Protein AF-A0A2X3LYV7-F1 (afdb_monomer)

InterPro domains:
  IPR001932 PPM-type phosphatase-like domain [PF13672] (5-72)

Organism: Escherichia coli (NCBI:txid562)

Nearest PDB structures (foldseek):
  5gwo-assembly2_B  TM=4.252E-01  e=9.866E+00  Oryza sativa Japonica Group

Structure (mmCIF, N/CA/C/O backbone):
data_AF-A0A2X3LYV7-F1
#
_entry.id   AF-A0A2X3LYV7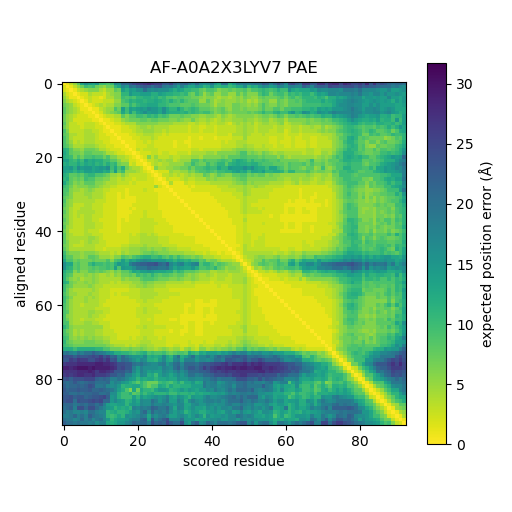-F1
#
loop_
_atom_site.group_PDB
_atom_site.id
_atom_site.type_symbol
_atom_site.label_atom_id
_atom_site.label_alt_id
_atom_site.label_comp_id
_atom_site.label_asym_id
_atom_site.label_entity_id
_atom_site.label_seq_id
_atom_site.pdbx_PDB_ins_code
_atom_site.Cartn_x
_atom_site.Cartn_y
_atom_site.Cartn_z
_atom_site.occupancy
_atom_site.B_iso_or_equiv
_atom_site.auth_seq_id
_atom_site.auth_comp_id
_atom_site.auth_asym_id
_atom_site.auth_atom_id
_atom_site.pdbx_PDB_model_num
ATOM 1 N N . MET A 1 1 ? -9.191 -15.952 4.261 1.00 48.97 1 MET A N 1
ATOM 2 C CA . MET A 1 1 ? -9.471 -14.505 4.169 1.00 48.97 1 MET A CA 1
ATOM 3 C C . MET A 1 1 ? -9.883 -14.046 5.557 1.00 48.97 1 MET A C 1
ATOM 5 O O . MET A 1 1 ? -10.921 -14.489 6.028 1.00 48.97 1 MET A O 1
ATOM 9 N N . GLN A 1 2 ? -9.018 -13.314 6.259 1.00 59.91 2 GLN A N 1
ATOM 10 C CA . GLN A 1 2 ? -9.277 -12.840 7.622 1.00 59.91 2 GLN A CA 1
ATOM 11 C C . GLN A 1 2 ? -9.773 -11.397 7.523 1.00 59.91 2 GLN A C 1
ATOM 13 O O . GLN A 1 2 ? -9.110 -10.575 6.897 1.00 59.91 2 GLN A O 1
ATOM 18 N N . VAL A 1 3 ? -10.961 -11.117 8.059 1.00 69.44 3 VAL A N 1
ATOM 19 C CA . VAL A 1 3 ? -11.533 -9.764 8.068 1.00 69.44 3 VAL A CA 1
ATOM 20 C C . VAL A 1 3 ? -10.902 -8.993 9.222 1.00 69.44 3 VAL A C 1
ATOM 22 O O . VAL A 1 3 ? -10.940 -9.455 10.364 1.00 69.44 3 VAL A O 1
ATOM 25 N N . ALA A 1 4 ? -10.294 -7.852 8.905 1.00 76.06 4 ALA A N 1
ATOM 26 C CA . ALA A 1 4 ? -9.826 -6.885 9.886 1.00 76.06 4 ALA A CA 1
ATOM 27 C C . ALA A 1 4 ? -11.012 -6.046 10.374 1.00 76.06 4 ALA A C 1
ATOM 29 O O . ALA A 1 4 ? -11.844 -5.630 9.570 1.00 76.06 4 ALA A O 1
ATOM 30 N N . TRP A 1 5 ? -11.077 -5.797 11.678 1.00 79.12 5 TRP A N 1
ATOM 31 C CA . TRP A 1 5 ? -12.151 -5.028 12.302 1.00 79.12 5 TRP A CA 1
ATOM 32 C C . TRP A 1 5 ? -11.575 -3.774 12.948 1.00 79.12 5 TRP A C 1
ATOM 34 O O . TRP A 1 5 ? -10.514 -3.830 13.571 1.00 79.12 5 TRP A O 1
ATOM 44 N N . LEU A 1 6 ? -12.278 -2.657 12.792 1.00 76.25 6 LEU A N 1
ATOM 45 C CA . LEU A 1 6 ? -12.023 -1.429 13.531 1.00 76.25 6 LEU A CA 1
ATOM 46 C C . LEU A 1 6 ? -12.525 -1.554 14.978 1.00 76.25 6 LEU A C 1
ATOM 48 O O . LEU A 1 6 ? -13.288 -2.460 15.325 1.00 76.25 6 LEU A O 1
ATOM 52 N N . ASN A 1 7 ? -12.104 -0.618 15.831 1.00 76.31 7 ASN A N 1
ATOM 53 C CA 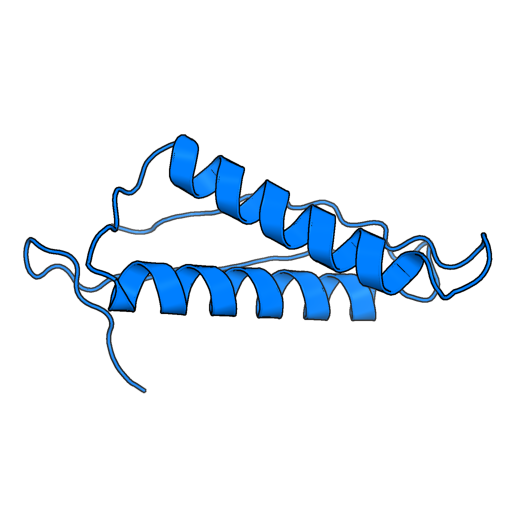. ASN A 1 7 ? -12.448 -0.607 17.258 1.00 76.31 7 ASN A CA 1
ATOM 54 C C . ASN A 1 7 ? -13.959 -0.478 17.522 1.00 76.31 7 ASN A C 1
ATOM 56 O O . ASN A 1 7 ? -14.442 -0.898 18.570 1.00 76.31 7 ASN A O 1
ATOM 60 N N . ASP A 1 8 ? -14.709 0.071 16.572 1.00 79.81 8 ASP A N 1
ATOM 61 C CA . ASP A 1 8 ? -16.167 0.199 16.591 1.00 79.81 8 ASP A CA 1
ATOM 62 C C . ASP A 1 8 ? -16.892 -0.989 15.928 1.00 79.81 8 ASP A C 1
ATOM 64 O O . ASP A 1 8 ? -18.087 -0.914 15.652 1.00 79.81 8 ASP A O 1
ATOM 68 N N . GLN A 1 9 ? -16.183 -2.102 15.705 1.00 79.31 9 GLN A N 1
ATOM 69 C CA . GLN A 1 9 ? -16.688 -3.329 15.079 1.00 79.31 9 GLN A CA 1
ATOM 70 C C . GLN A 1 9 ? -17.126 -3.162 13.619 1.00 79.31 9 GLN A C 1
ATOM 72 O O . GLN A 1 9 ? -17.842 -4.016 13.091 1.00 79.31 9 GLN A O 1
ATOM 77 N N . GLN A 1 10 ? -16.671 -2.111 12.937 1.00 80.81 10 GLN A N 1
ATOM 78 C CA . GLN A 1 10 ? -16.855 -1.993 11.496 1.00 80.81 10 GLN A CA 1
ATOM 79 C C . GLN A 1 10 ? -15.785 -2.801 10.746 1.00 80.81 10 GLN A C 1
ATOM 81 O O . GLN A 1 10 ? -14.619 -2.822 11.160 1.00 80.81 10 GLN A O 1
ATOM 86 N N . PRO A 1 11 ? -16.150 -3.513 9.665 1.00 83.69 11 PRO A N 1
ATOM 87 C CA . PRO A 1 11 ? -15.177 -4.222 8.851 1.00 83.69 11 PRO A CA 1
ATOM 88 C C . PRO A 1 11 ? -14.304 -3.210 8.107 1.00 83.69 11 PRO A C 1
ATOM 90 O O . PRO A 1 11 ? -14.808 -2.308 7.448 1.00 83.69 11 PRO A O 1
ATOM 93 N N . LEU A 1 12 ? -12.988 -3.379 8.180 1.00 83.31 12 LEU A N 1
ATOM 94 C CA . LEU A 1 12 ? -12.053 -2.524 7.464 1.00 83.31 12 LEU A CA 1
ATOM 95 C C . LEU A 1 12 ? -11.842 -3.044 6.039 1.00 83.31 12 LEU A C 1
ATOM 97 O O . LEU A 1 12 ? -11.352 -4.161 5.846 1.00 83.31 12 LEU A O 1
ATOM 101 N N . LEU A 1 13 ? -12.127 -2.199 5.048 1.00 84.88 13 LEU A N 1
ATOM 102 C CA . LEU A 1 13 ? -11.708 -2.398 3.665 1.00 84.88 13 LEU A CA 1
ATOM 103 C C . LEU A 1 13 ? -10.592 -1.410 3.316 1.00 84.88 13 LEU A C 1
ATOM 105 O O . LEU A 1 13 ? -10.761 -0.198 3.422 1.00 84.88 13 LEU A O 1
ATOM 109 N N . VAL A 1 14 ? -9.458 -1.940 2.862 1.00 82.44 14 VAL A N 1
ATOM 110 C CA . VAL A 1 14 ? -8.342 -1.139 2.347 1.00 82.44 14 VAL A CA 1
ATOM 111 C C . VAL A 1 14 ? -8.046 -1.579 0.925 1.00 82.44 14 VAL A C 1
ATOM 113 O O . VAL A 1 14 ? -7.898 -2.775 0.664 1.00 82.44 14 VAL A O 1
ATOM 116 N N . MET A 1 15 ? -7.947 -0.613 0.015 1.00 85.19 15 MET A N 1
ATOM 117 C CA . MET A 1 15 ? -7.555 -0.842 -1.368 1.00 85.19 15 MET A CA 1
ATOM 118 C C . MET A 1 15 ? -6.288 -0.051 -1.673 1.00 85.19 15 MET A C 1
ATOM 120 O O . MET A 1 15 ? -6.216 1.146 -1.412 1.00 85.19 15 MET A O 1
ATOM 124 N N . PHE A 1 16 ? -5.296 -0.725 -2.251 1.00 86.81 16 PHE A N 1
ATOM 125 C CA . PHE A 1 16 ? -4.087 -0.084 -2.752 1.00 86.81 16 PHE A CA 1
ATOM 126 C C . PHE A 1 16 ? -4.016 -0.227 -4.263 1.00 86.81 16 PHE A C 1
ATOM 128 O O . PHE A 1 16 ? -4.101 -1.336 -4.794 1.00 86.81 16 PHE A O 1
ATOM 135 N N . LEU A 1 17 ? -3.823 0.902 -4.937 1.00 87.94 17 LEU A N 1
ATOM 136 C CA . LEU A 1 17 ? -3.574 0.975 -6.366 1.00 87.94 17 LEU A CA 1
ATOM 137 C C . LEU A 1 17 ? -2.223 1.654 -6.588 1.00 87.94 17 LEU A C 1
ATOM 139 O O . LEU A 1 17 ? -1.942 2.708 -6.023 1.00 87.94 17 LEU A O 1
ATOM 143 N N . ALA A 1 18 ? -1.386 1.045 -7.419 1.00 87.31 18 ALA A N 1
ATOM 144 C CA . ALA A 1 18 ? -0.104 1.611 -7.805 1.00 87.31 18 ALA A CA 1
ATOM 145 C C . ALA A 1 18 ? 0.030 1.588 -9.327 1.00 87.31 18 ALA A C 1
ATOM 147 O O . ALA A 1 18 ? -0.207 0.553 -9.951 1.00 87.31 18 ALA A O 1
ATOM 148 N N . ASP A 1 19 ? 0.438 2.721 -9.901 1.00 85.31 19 ASP A N 1
ATOM 149 C CA . ASP A 1 19 ? 0.753 2.845 -11.321 1.00 85.31 19 ASP A CA 1
ATOM 150 C C . ASP A 1 19 ? 2.263 3.008 -11.516 1.00 85.31 19 ASP A C 1
ATOM 152 O O . ASP A 1 19 ? 2.876 4.009 -11.122 1.00 85.31 19 ASP A O 1
ATOM 156 N N . GLY A 1 20 ? 2.866 1.975 -12.094 1.00 83.06 20 GLY A N 1
ATOM 157 C CA . GLY A 1 20 ? 4.280 1.948 -12.424 1.00 83.06 20 GLY A CA 1
ATOM 158 C C . GLY A 1 20 ? 4.529 2.645 -13.751 1.00 83.06 20 GLY A C 1
ATOM 159 O O . GLY A 1 20 ? 3.966 2.258 -14.771 1.00 83.06 20 GLY A O 1
ATOM 160 N N . ALA A 1 21 ? 5.431 3.624 -13.780 1.00 80.25 21 ALA A N 1
ATOM 161 C CA . ALA A 1 21 ? 5.712 4.349 -15.010 1.00 80.25 21 ALA A CA 1
ATOM 162 C C . ALA A 1 21 ? 6.261 3.407 -16.100 1.00 80.25 21 ALA A C 1
ATOM 164 O O . ALA A 1 21 ? 7.329 2.814 -15.957 1.00 80.25 21 ALA A O 1
ATOM 165 N N . GLY A 1 22 ? 5.564 3.320 -17.235 1.00 75.56 22 GLY A N 1
ATOM 166 C CA . GLY A 1 22 ? 5.985 2.491 -18.375 1.00 75.56 22 GLY A CA 1
ATOM 167 C C . GLY A 1 22 ? 7.272 2.962 -19.069 1.00 75.56 22 GLY A C 1
ATOM 168 O O . GLY A 1 22 ? 7.807 2.263 -19.923 1.00 75.56 22 GLY A O 1
ATOM 169 N N . SER A 1 23 ? 7.783 4.143 -18.710 1.00 74.69 23 SER A N 1
ATOM 170 C CA . SER A 1 23 ? 9.036 4.710 -19.222 1.00 74.69 23 SER A CA 1
ATOM 171 C C . SER A 1 23 ? 10.291 4.154 -18.541 1.00 74.69 23 SER A C 1
ATOM 173 O O . SER A 1 23 ? 11.404 4.449 -18.980 1.00 74.69 23 SER A O 1
ATOM 175 N N . VAL A 1 24 ? 10.135 3.363 -17.476 1.00 72.38 24 VAL A N 1
ATOM 176 C CA . VAL A 1 24 ? 11.238 2.752 -16.729 1.00 72.38 24 VAL A CA 1
ATOM 177 C C . VAL A 1 24 ? 11.112 1.233 -16.756 1.00 72.38 24 VAL A C 1
ATOM 179 O O . VAL A 1 24 ? 10.027 0.678 -16.594 1.00 72.38 24 VAL A O 1
ATOM 182 N N . SER A 1 25 ? 12.240 0.544 -16.936 1.00 75.12 25 SER A N 1
ATOM 183 C CA . SER A 1 25 ? 12.288 -0.920 -17.083 1.00 75.12 25 SER A CA 1
ATOM 184 C C . SER A 1 25 ? 11.716 -1.679 -15.885 1.00 75.12 25 SER A C 1
ATOM 186 O O . SER A 1 25 ? 11.312 -2.827 -16.029 1.00 75.12 25 SER A O 1
ATOM 188 N N . GLN A 1 26 ? 11.672 -1.038 -14.715 1.00 79.69 26 GLN A N 1
ATOM 189 C CA . GLN A 1 26 ? 11.216 -1.631 -13.461 1.00 79.69 26 GLN A CA 1
ATOM 190 C C . GLN A 1 26 ? 9.898 -1.022 -12.947 1.00 79.69 26 GLN A C 1
ATOM 192 O O . GLN A 1 26 ? 9.554 -1.210 -11.785 1.00 79.69 26 GLN A O 1
ATOM 197 N N . GLY A 1 27 ? 9.133 -0.301 -13.778 1.00 78.25 27 GLY A N 1
ATOM 198 C 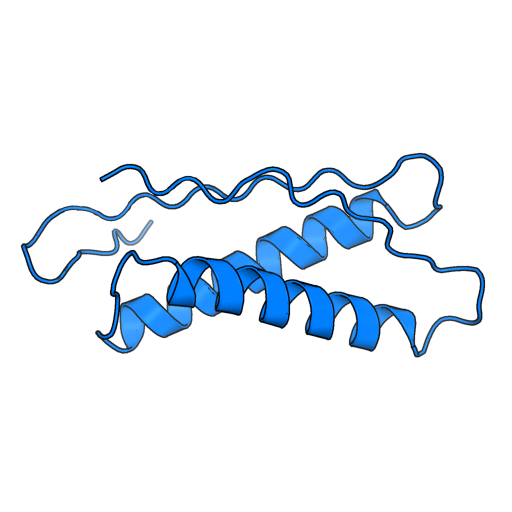CA . GLY A 1 27 ? 7.879 0.342 -13.351 1.00 78.25 27 GLY A CA 1
ATOM 199 C C . GLY A 1 27 ? 6.883 -0.640 -12.720 1.00 78.25 27 GLY A C 1
ATOM 200 O O . GLY A 1 27 ? 6.394 -0.400 -11.617 1.00 78.25 27 GLY A O 1
ATOM 201 N N . GLY A 1 28 ? 6.651 -1.787 -13.368 1.00 85.00 28 GLY A N 1
ATOM 202 C CA . GLY A 1 28 ? 5.746 -2.828 -12.859 1.00 85.00 28 GLY A CA 1
ATOM 203 C C . GLY A 1 28 ? 6.244 -3.527 -11.586 1.00 85.00 28 GLY A C 1
ATOM 204 O O . GLY A 1 28 ? 5.456 -3.793 -10.676 1.00 85.00 28 GLY A O 1
ATOM 205 N N . GLU A 1 29 ? 7.555 -3.775 -11.481 1.00 88.06 29 GLU A N 1
ATOM 206 C CA . GLU A 1 29 ? 8.173 -4.297 -10.251 1.00 88.06 29 GLU A CA 1
ATOM 207 C C . GLU A 1 29 ? 7.994 -3.306 -9.092 1.00 88.06 29 GLU A C 1
ATOM 209 O O . GLU A 1 29 ? 7.634 -3.704 -7.986 1.00 88.06 29 GLU A O 1
ATOM 214 N N . GLY A 1 30 ? 8.146 -2.007 -9.367 1.00 87.12 30 GLY A N 1
ATOM 215 C CA . GLY A 1 30 ? 7.914 -0.949 -8.392 1.00 87.12 30 GLY A CA 1
ATOM 216 C C . GLY A 1 30 ? 6.473 -0.927 -7.909 1.00 87.12 30 GLY A C 1
ATOM 217 O O . GLY A 1 30 ? 6.238 -0.879 -6.706 1.00 87.12 30 GLY A O 1
ATOM 218 N N . ALA A 1 31 ? 5.507 -0.993 -8.827 1.00 88.12 31 ALA A N 1
ATOM 219 C CA . ALA A 1 31 ? 4.086 -0.987 -8.476 1.00 88.12 31 ALA A CA 1
ATOM 220 C C . ALA A 1 31 ? 3.724 -2.168 -7.572 1.00 88.12 31 ALA A 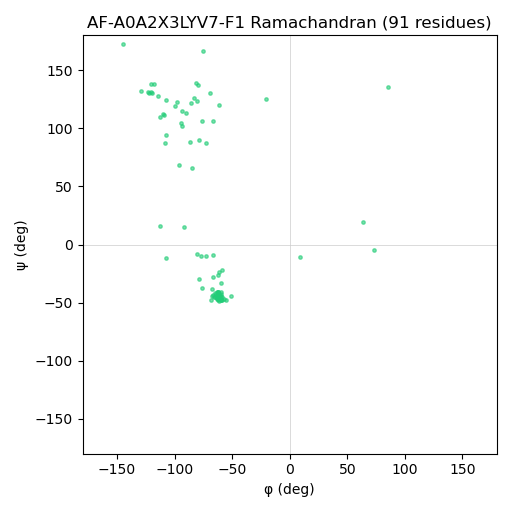C 1
ATOM 222 O O . ALA A 1 31 ? 3.049 -1.999 -6.557 1.00 88.12 31 ALA A O 1
ATOM 223 N N . THR A 1 32 ? 4.253 -3.348 -7.894 1.00 91.12 32 THR A N 1
ATOM 224 C CA . THR A 1 32 ? 4.073 -4.553 -7.078 1.00 91.12 32 THR A CA 1
ATOM 225 C C . THR A 1 32 ? 4.690 -4.385 -5.688 1.00 91.12 32 THR A C 1
ATOM 227 O O . THR A 1 32 ? 4.047 -4.693 -4.685 1.00 91.12 32 THR A O 1
ATOM 230 N N . LEU A 1 33 ? 5.918 -3.859 -5.607 1.00 90.81 33 LEU A N 1
ATOM 231 C CA . LEU A 1 33 ? 6.599 -3.611 -4.336 1.00 90.81 33 LEU A CA 1
ATOM 232 C C . LEU A 1 33 ? 5.846 -2.587 -3.476 1.00 90.81 33 LEU A C 1
ATOM 234 O O . LEU A 1 33 ? 5.697 -2.796 -2.276 1.00 90.81 33 LEU A O 1
ATOM 238 N N . ALA A 1 34 ? 5.318 -1.525 -4.087 1.00 90.62 34 ALA A N 1
ATOM 239 C CA . ALA A 1 34 ? 4.547 -0.498 -3.399 1.00 90.62 34 ALA A CA 1
ATOM 240 C C . ALA A 1 34 ? 3.264 -1.050 -2.764 1.00 90.62 34 ALA A C 1
ATOM 242 O O . ALA A 1 34 ? 3.007 -0.793 -1.589 1.00 90.62 34 ALA A O 1
ATOM 243 N N . VAL A 1 35 ? 2.487 -1.845 -3.508 1.00 91.94 35 VAL A N 1
ATOM 244 C CA . VAL A 1 35 ? 1.263 -2.474 -2.982 1.00 91.94 35 VAL A CA 1
ATOM 245 C C . VAL A 1 35 ? 1.590 -3.438 -1.844 1.00 91.94 35 VAL A C 1
ATOM 247 O O . VAL A 1 35 ? 0.936 -3.402 -0.802 1.00 91.94 35 VAL A O 1
ATOM 250 N N . ASN A 1 36 ? 2.615 -4.276 -2.012 1.00 93.19 36 ASN A N 1
ATOM 251 C CA . ASN A 1 36 ? 3.006 -5.246 -0.990 1.00 93.19 36 ASN A CA 1
ATOM 252 C C . ASN A 1 36 ? 3.458 -4.564 0.307 1.00 93.19 36 ASN A C 1
ATOM 254 O O . ASN A 1 36 ? 3.063 -4.993 1.390 1.00 93.19 36 ASN A O 1
ATOM 258 N N . GLU A 1 37 ? 4.245 -3.493 0.200 1.00 94.25 37 GLU A N 1
ATOM 259 C CA . GLU A 1 37 ? 4.724 -2.746 1.361 1.00 94.25 37 GLU A CA 1
ATOM 260 C C . GLU A 1 37 ? 3.571 -2.035 2.087 1.00 94.25 37 GLU A C 1
ATOM 262 O O . GLU A 1 37 ? 3.456 -2.127 3.309 1.00 94.25 37 GLU A O 1
ATOM 267 N N . ALA A 1 38 ? 2.658 -1.400 1.344 1.00 92.12 38 ALA A N 1
ATOM 268 C CA . ALA A 1 38 ? 1.479 -0.755 1.919 1.00 92.12 38 ALA A CA 1
ATOM 269 C C . ALA A 1 38 ? 0.558 -1.761 2.636 1.00 92.12 38 ALA A C 1
ATOM 271 O O . ALA A 1 38 ? 0.088 -1.507 3.749 1.00 92.12 38 ALA A O 1
ATOM 272 N N . MET A 1 39 ? 0.352 -2.941 2.041 1.00 90.69 39 MET A N 1
ATOM 273 C CA . MET A 1 39 ? -0.406 -4.039 2.649 1.00 90.69 39 MET A CA 1
ATOM 274 C C . MET A 1 39 ? 0.255 -4.575 3.921 1.00 90.69 39 MET A C 1
ATOM 276 O O . MET A 1 39 ? -0.439 -4.837 4.909 1.00 90.69 39 MET A O 1
ATOM 280 N N . ALA A 1 40 ? 1.579 -4.741 3.916 1.00 92.75 40 ALA A N 1
ATOM 281 C CA . ALA A 1 40 ? 2.330 -5.198 5.081 1.00 92.75 40 ALA A CA 1
ATOM 282 C C . ALA A 1 40 ? 2.226 -4.188 6.232 1.00 92.75 40 ALA A C 1
ATOM 284 O O . ALA A 1 40 ? 1.887 -4.567 7.356 1.00 92.75 40 ALA A O 1
ATOM 285 N N . TYR A 1 41 ? 2.415 -2.900 5.931 1.00 91.62 41 TYR A N 1
ATOM 286 C CA . TYR A 1 41 ? 2.279 -1.816 6.900 1.00 91.62 41 TYR A CA 1
ATOM 287 C C . TYR A 1 41 ? 0.868 -1.760 7.507 1.00 91.62 41 TYR A C 1
ATOM 289 O O . TYR A 1 41 ? 0.718 -1.732 8.730 1.00 91.62 41 TYR A O 1
ATOM 297 N N . MET A 1 42 ? -0.183 -1.824 6.680 1.00 88.56 42 MET A N 1
ATOM 298 C CA . MET A 1 42 ? -1.561 -1.835 7.186 1.00 88.56 42 MET A CA 1
ATOM 299 C C . MET A 1 42 ? -1.868 -3.058 8.034 1.00 88.56 42 MET A C 1
ATOM 301 O O . MET A 1 42 ? -2.504 -2.932 9.078 1.00 88.56 42 MET A O 1
ATOM 305 N N . SER A 1 43 ? -1.386 -4.233 7.632 1.00 87.25 43 SER A N 1
ATOM 306 C CA . SER A 1 43 ? -1.565 -5.458 8.415 1.00 87.25 43 SER A CA 1
ATOM 307 C C . SER A 1 43 ? -0.938 -5.322 9.804 1.00 87.25 43 SER A C 1
ATOM 309 O O . SER A 1 43 ? -1.551 -5.719 10.794 1.00 87.25 43 SER A O 1
ATOM 311 N N . GLN A 1 44 ? 0.245 -4.705 9.893 1.00 88.81 44 GLN A N 1
ATOM 312 C CA . GLN A 1 44 ? 0.910 -4.431 11.165 1.00 88.81 44 GLN A CA 1
ATOM 313 C C . GLN A 1 44 ? 0.113 -3.443 12.029 1.00 88.81 44 GLN A C 1
ATOM 315 O O . GLN A 1 44 ? -0.073 -3.687 13.222 1.00 88.81 44 GLN A O 1
ATOM 320 N N . LYS A 1 45 ? -0.389 -2.348 11.446 1.00 87.50 45 LYS A N 1
ATOM 321 C CA . LYS A 1 45 ? -1.181 -1.344 12.175 1.00 87.50 45 LYS A CA 1
ATOM 322 C C . LYS A 1 45 ? -2.509 -1.901 12.687 1.00 87.50 45 LYS A C 1
ATOM 324 O O . LYS A 1 45 ? -2.857 -1.654 13.838 1.00 87.50 45 LYS A O 1
ATOM 329 N N . VAL A 1 46 ? -3.202 -2.706 11.878 1.00 84.50 46 VAL A N 1
ATOM 330 C CA . VAL A 1 46 ? -4.434 -3.406 12.283 1.00 84.50 46 VAL A CA 1
ATOM 331 C C . VAL A 1 46 ? -4.163 -4.328 13.466 1.00 84.50 46 VAL A C 1
ATOM 333 O O . VAL A 1 46 ? -4.896 -4.294 14.450 1.00 84.50 46 VAL A O 1
ATOM 336 N N . GLN A 1 47 ? -3.101 -5.134 13.402 1.00 81.69 47 GLN A N 1
ATOM 337 C CA . GLN A 1 47 ? -2.748 -6.054 14.488 1.00 81.69 47 GLN A CA 1
ATOM 338 C C . GLN A 1 47 ? -2.323 -5.324 15.770 1.00 81.69 47 GLN A C 1
ATOM 340 O O . GLN A 1 47 ? -2.511 -5.856 16.861 1.00 81.69 47 GLN A O 1
ATOM 345 N N . GLY A 1 48 ? -1.776 -4.112 15.648 1.00 79.88 48 GLY A N 1
ATOM 346 C CA . GLY A 1 48 ? -1.391 -3.268 16.778 1.00 79.88 48 GLY A CA 1
ATOM 347 C C . GLY A 1 48 ? -2.554 -2.559 17.485 1.00 79.88 48 GLY A C 1
ATOM 348 O O . GLY A 1 48 ? -2.330 -1.974 18.538 1.00 79.88 48 GLY A O 1
ATOM 349 N N . GLY A 1 4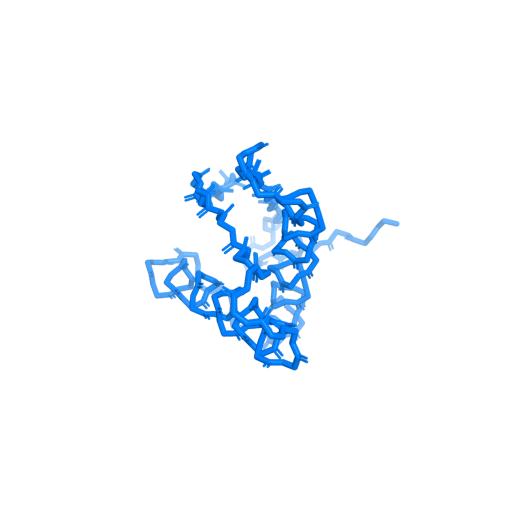9 ? -3.775 -2.581 16.934 1.00 73.12 49 GLY A N 1
ATOM 350 C CA . GLY A 1 49 ? -4.961 -1.936 17.526 1.00 73.12 49 GLY A CA 1
ATOM 351 C C . GLY A 1 49 ? -4.989 -0.399 17.445 1.00 73.12 49 GLY A C 1
ATOM 352 O O . GLY A 1 49 ? -5.993 0.224 17.791 1.00 73.12 49 GLY A O 1
ATOM 353 N N . GLU A 1 50 ? -3.921 0.225 16.946 1.00 65.81 50 GLU A N 1
ATOM 354 C CA . GLU A 1 50 ? -3.806 1.671 16.729 1.00 65.81 50 GLU A CA 1
ATOM 355 C C . GLU A 1 50 ? -4.137 2.029 15.277 1.00 65.81 50 GLU A C 1
ATOM 357 O O . GLU A 1 50 ? -3.267 2.425 14.496 1.00 65.81 50 GLU A O 1
ATOM 362 N N . LEU A 1 51 ? -5.408 1.876 14.895 1.00 74.75 51 LEU A N 1
ATOM 363 C CA . LEU A 1 51 ? -5.870 2.263 13.564 1.00 74.75 51 LEU A CA 1
ATOM 364 C C . LEU A 1 51 ? -6.747 3.515 13.615 1.00 74.75 51 LEU A C 1
ATOM 366 O O . LEU A 1 51 ? -7.970 3.447 13.714 1.00 74.75 51 LEU A O 1
ATOM 370 N N . GLY A 1 52 ? -6.101 4.677 13.549 1.00 79.00 52 GLY A N 1
ATOM 371 C CA . GLY A 1 52 ? -6.776 5.935 13.249 1.00 79.00 52 GLY A CA 1
ATOM 372 C C . GLY A 1 52 ? -6.774 6.174 11.743 1.00 79.00 52 GLY A C 1
ATOM 373 O O . GLY A 1 52 ? -5.709 6.402 11.176 1.00 79.00 52 GLY A O 1
ATOM 374 N N . LEU A 1 53 ? -7.943 6.143 11.098 1.00 82.44 53 LEU A N 1
ATOM 375 C CA . LEU A 1 53 ? -8.090 6.532 9.691 1.00 82.44 53 LEU A CA 1
ATOM 376 C C . LEU A 1 53 ? -7.962 8.055 9.578 1.00 82.44 53 LEU A C 1
ATOM 378 O O . LEU A 1 53 ? -8.939 8.788 9.714 1.00 82.44 53 LEU A O 1
ATOM 382 N N . ASN A 1 54 ? -6.732 8.537 9.431 1.00 84.69 54 ASN A N 1
ATOM 383 C CA . ASN A 1 54 ? -6.415 9.960 9.409 1.00 84.69 54 ASN A CA 1
ATOM 384 C C . ASN A 1 54 ? -5.264 10.271 8.440 1.00 84.69 54 ASN A C 1
ATOM 386 O O . ASN A 1 54 ? -4.597 9.375 7.917 1.00 84.69 54 ASN A O 1
ATOM 390 N N . ASP A 1 55 ? -5.010 11.562 8.238 1.00 85.75 55 ASP A N 1
ATOM 391 C CA . ASP A 1 55 ? -3.979 12.046 7.316 1.00 85.75 55 ASP A CA 1
ATOM 392 C C . ASP A 1 55 ? -2.561 11.597 7.709 1.00 85.75 55 ASP A C 1
ATOM 394 O O . ASP A 1 55 ? -1.694 11.454 6.844 1.00 85.75 55 ASP A O 1
ATOM 398 N N . ILE A 1 56 ? -2.317 11.337 9.000 1.00 89.25 56 ILE A N 1
ATOM 399 C CA . ILE A 1 56 ? -1.029 10.829 9.493 1.00 89.25 56 ILE A CA 1
ATOM 400 C C . ILE A 1 56 ? -0.824 9.399 8.992 1.00 89.25 56 ILE A C 1
ATOM 402 O O . ILE A 1 56 ? 0.218 9.109 8.416 1.00 89.25 56 ILE A O 1
ATOM 406 N N . LEU A 1 57 ? -1.836 8.534 9.121 1.00 87.94 57 LEU A N 1
ATOM 407 C CA . LEU A 1 57 ? -1.789 7.168 8.600 1.00 87.94 57 LEU A CA 1
ATOM 408 C C . LEU A 1 57 ? -1.556 7.156 7.083 1.00 87.94 57 LEU A C 1
ATOM 410 O O . LEU A 1 57 ? -0.709 6.409 6.597 1.00 87.94 57 LEU A O 1
ATOM 414 N N . ALA A 1 58 ? -2.275 8.000 6.337 1.00 86.00 58 ALA A N 1
ATOM 415 C CA . ALA A 1 58 ? -2.089 8.118 4.891 1.00 86.00 58 ALA A CA 1
ATOM 416 C C . ALA A 1 58 ? -0.655 8.553 4.537 1.00 86.00 58 ALA A C 1
ATOM 418 O O . ALA A 1 58 ? -0.023 7.972 3.653 1.00 86.00 58 ALA A O 1
ATOM 419 N N . THR A 1 59 ? -0.122 9.539 5.263 1.00 90.12 59 THR A N 1
ATOM 420 C CA . THR A 1 59 ? 1.250 10.029 5.081 1.00 90.12 59 THR A CA 1
ATOM 421 C C . THR A 1 59 ? 2.278 8.945 5.389 1.00 90.12 59 THR A C 1
ATOM 423 O O . THR A 1 59 ? 3.195 8.734 4.595 1.00 90.12 59 THR A O 1
ATOM 426 N N . ASP A 1 60 ? 2.115 8.229 6.499 1.00 91.69 60 ASP A N 1
ATOM 427 C CA . ASP A 1 60 ? 3.042 7.179 6.911 1.00 91.69 60 ASP A CA 1
ATOM 428 C C . ASP A 1 60 ? 3.098 6.044 5.886 1.00 91.69 60 ASP A C 1
ATOM 430 O O . ASP A 1 60 ? 4.191 5.610 5.532 1.00 91.69 60 ASP A O 1
ATOM 434 N N . ILE A 1 61 ? 1.955 5.622 5.329 1.00 91.19 61 ILE A N 1
ATOM 435 C CA . ILE A 1 61 ? 1.926 4.608 4.263 1.00 91.19 61 ILE A CA 1
ATOM 436 C C . ILE A 1 61 ? 2.749 5.077 3.057 1.00 91.19 61 ILE A C 1
ATOM 438 O O . ILE A 1 61 ? 3.590 4.330 2.553 1.00 91.19 61 ILE A O 1
ATOM 442 N N . VAL A 1 62 ? 2.553 6.322 2.605 1.00 89.88 62 VAL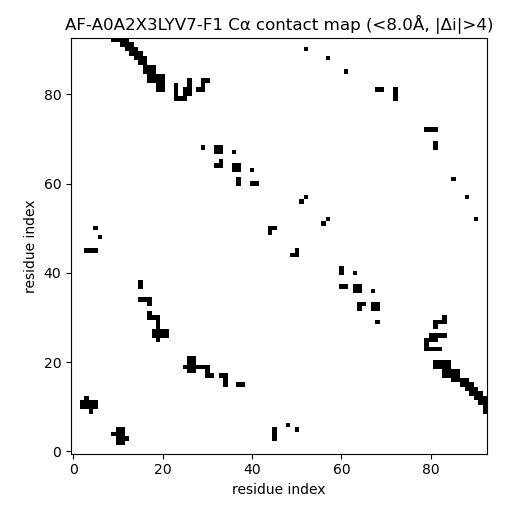 A N 1
ATOM 443 C CA . VAL A 1 62 ? 3.317 6.875 1.474 1.00 89.88 62 VAL A CA 1
ATOM 444 C C . VAL A 1 62 ? 4.812 6.929 1.794 1.00 89.88 62 VAL A C 1
ATOM 446 O O . VAL A 1 62 ? 5.634 6.580 0.944 1.00 89.88 62 VAL A O 1
ATOM 449 N N . LEU A 1 63 ? 5.186 7.345 3.006 1.00 91.62 63 LEU A N 1
ATOM 450 C CA . LEU A 1 63 ? 6.584 7.418 3.427 1.00 91.62 63 LEU A CA 1
ATOM 451 C C . LEU A 1 63 ? 7.236 6.035 3.506 1.00 91.62 63 LEU A C 1
ATOM 453 O O . LEU A 1 63 ? 8.337 5.870 2.978 1.00 91.62 63 LEU A O 1
ATOM 457 N N . THR A 1 64 ? 6.567 5.043 4.094 1.00 93.12 64 THR A N 1
ATOM 458 C CA . THR A 1 64 ? 7.062 3.663 4.185 1.00 93.12 64 THR A CA 1
ATOM 459 C C . THR A 1 64 ? 7.265 3.057 2.798 1.00 93.12 64 THR A C 1
ATOM 461 O O . THR A 1 64 ? 8.352 2.562 2.494 1.00 93.12 64 THR A O 1
ATOM 464 N N . VAL A 1 65 ? 6.274 3.181 1.909 1.00 91.56 65 VAL A N 1
ATOM 465 C CA . VAL A 1 65 ? 6.378 2.721 0.515 1.00 91.56 65 VAL A CA 1
ATOM 466 C C . VAL A 1 65 ? 7.559 3.388 -0.190 1.00 91.56 65 VAL A C 1
ATOM 468 O O . VAL A 1 65 ? 8.381 2.717 -0.817 1.00 91.56 65 VAL A O 1
ATOM 471 N N . ARG A 1 66 ? 7.691 4.712 -0.053 1.00 88.88 66 ARG A N 1
ATOM 472 C CA . ARG A 1 66 ? 8.782 5.479 -0.662 1.00 88.88 66 ARG A CA 1
ATOM 473 C C . ARG A 1 66 ? 10.153 5.020 -0.166 1.00 88.88 66 ARG A C 1
ATOM 475 O O . ARG A 1 66 ? 11.059 4.851 -0.979 1.00 88.88 66 ARG A O 1
ATOM 482 N N . GLN A 1 67 ? 10.311 4.817 1.140 1.00 89.56 67 GLN A N 1
ATOM 483 C CA . GLN A 1 67 ? 11.560 4.335 1.735 1.00 89.56 67 GLN A CA 1
ATOM 484 C C . GLN A 1 67 ? 11.930 2.947 1.207 1.00 89.56 67 GLN A C 1
ATOM 486 O O . GLN A 1 67 ? 13.075 2.738 0.809 1.00 89.56 67 GLN A O 1
ATOM 491 N N . ARG A 1 68 ? 10.963 2.024 1.126 1.00 90.00 68 ARG A N 1
ATOM 492 C CA . ARG A 1 68 ? 11.198 0.675 0.598 1.00 90.00 68 ARG A CA 1
ATOM 493 C C . ARG A 1 68 ? 11.643 0.694 -0.861 1.00 90.00 68 ARG A C 1
ATOM 495 O O . ARG A 1 68 ? 12.592 -0.004 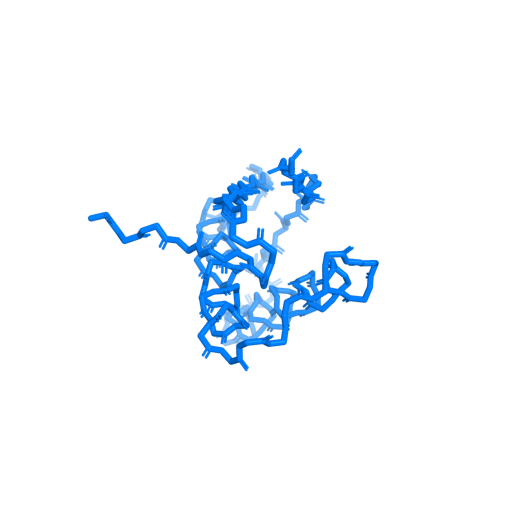-1.212 1.00 90.00 68 ARG A O 1
ATOM 502 N N . LEU A 1 69 ? 10.991 1.504 -1.695 1.00 86.19 69 LEU A N 1
ATOM 503 C CA . LEU A 1 69 ? 11.338 1.649 -3.111 1.00 86.19 69 LEU A CA 1
ATOM 504 C C . LEU A 1 69 ? 12.752 2.199 -3.303 1.00 86.19 69 LEU A C 1
ATOM 506 O O . LEU A 1 69 ? 13.478 1.714 -4.166 1.00 86.19 69 LEU A O 1
ATOM 510 N N . PHE A 1 70 ? 13.159 3.185 -2.498 1.00 84.44 70 PHE A N 1
ATOM 511 C CA . PHE A 1 70 ? 14.526 3.700 -2.555 1.00 84.44 70 PHE A CA 1
ATOM 512 C C . PHE A 1 70 ? 15.549 2.674 -2.081 1.00 84.44 70 PHE A C 1
ATOM 514 O O . PHE A 1 70 ? 16.543 2.476 -2.772 1.00 84.44 70 PHE A O 1
ATOM 521 N N . ALA A 1 71 ? 15.282 1.971 -0.980 1.00 86.44 71 ALA A N 1
ATOM 522 C CA . ALA A 1 71 ? 16.162 0.912 -0.493 1.00 86.44 71 ALA A CA 1
ATOM 523 C C . ALA A 1 71 ? 16.350 -0.217 -1.526 1.00 86.44 71 ALA A C 1
ATOM 525 O O . ALA A 1 71 ? 17.427 -0.798 -1.617 1.00 86.44 71 ALA A O 1
ATOM 526 N N . GLU A 1 72 ? 15.325 -0.518 -2.329 1.00 83.69 72 GLU A N 1
ATOM 527 C CA . GLU A 1 72 ? 15.413 -1.498 -3.421 1.00 83.69 72 GLU A CA 1
ATOM 528 C C . GLU A 1 72 ? 16.111 -0.936 -4.678 1.00 83.69 72 GLU A C 1
ATOM 530 O O . GLU A 1 72 ? 16.765 -1.676 -5.415 1.00 83.69 72 GLU A O 1
ATOM 535 N N . ALA A 1 73 ? 16.006 0.375 -4.925 1.00 74.38 73 ALA A N 1
ATOM 536 C CA . ALA A 1 73 ? 16.666 1.052 -6.043 1.00 74.38 73 ALA A CA 1
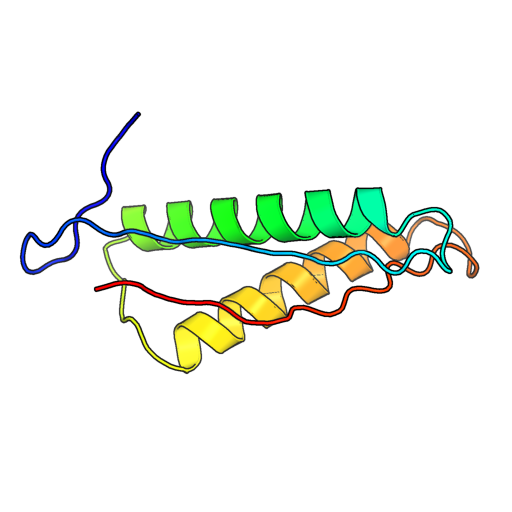ATOM 537 C C . ALA A 1 73 ? 18.172 1.266 -5.815 1.00 74.38 73 ALA A C 1
ATOM 539 O O . ALA A 1 73 ? 18.952 1.152 -6.757 1.00 74.38 73 ALA A O 1
ATOM 540 N N . GLU A 1 74 ? 18.590 1.580 -4.584 1.00 62.94 74 GLU A N 1
ATOM 541 C CA . GLU A 1 74 ? 19.981 1.887 -4.215 1.00 62.94 74 GLU A CA 1
ATOM 542 C C . GLU A 1 74 ? 21.026 0.846 -4.670 1.00 62.94 74 GLU A C 1
ATOM 544 O O . GLU A 1 74 ? 22.051 1.251 -5.226 1.00 62.94 74 GLU A O 1
ATOM 549 N N . PRO A 1 75 ? 20.813 -0.477 -4.521 1.00 60.50 75 PRO A N 1
ATOM 550 C CA . PRO A 1 75 ? 21.774 -1.474 -4.997 1.00 60.50 75 PRO A CA 1
ATOM 551 C C . PRO A 1 75 ? 21.812 -1.631 -6.530 1.00 60.50 75 PRO A C 1
ATOM 553 O O . PRO A 1 75 ? 22.713 -2.288 -7.054 1.00 60.50 75 PRO A O 1
ATOM 556 N N . ARG A 1 76 ? 20.871 -1.035 -7.279 1.00 55.38 76 ARG A N 1
ATOM 557 C CA . ARG A 1 76 ? 20.766 -1.145 -8.742 1.00 55.38 76 ARG A CA 1
ATOM 558 C C . ARG A 1 76 ? 21.190 0.176 -9.401 1.00 55.38 76 ARG A C 1
ATOM 560 O O . ARG A 1 76 ? 20.390 1.088 -9.558 1.00 55.38 76 ARG A O 1
ATOM 567 N N . ILE A 1 77 ? 22.468 0.261 -9.788 1.00 40.91 77 ILE A N 1
ATOM 568 C CA . ILE A 1 77 ? 23.144 1.352 -10.534 1.00 40.91 77 ILE A CA 1
ATOM 569 C C . ILE A 1 77 ? 22.170 2.265 -11.317 1.00 40.91 77 ILE A C 1
ATOM 571 O O . ILE A 1 77 ? 21.414 1.752 -12.133 1.00 40.91 77 ILE A O 1
ATOM 575 N N . SER A 1 78 ? 22.252 3.585 -11.059 1.00 42.62 78 SER A N 1
ATOM 576 C CA . SER A 1 78 ? 21.692 4.835 -11.663 1.00 42.62 78 SER A CA 1
ATOM 577 C C . SER A 1 78 ? 20.602 4.861 -12.766 1.00 42.62 78 SER A C 1
ATOM 579 O O . SER A 1 78 ? 20.052 5.931 -13.034 1.00 42.62 78 SER A O 1
ATOM 581 N N . SER A 1 79 ? 20.243 3.752 -13.403 1.00 41.25 79 SER A N 1
ATOM 582 C CA . SER A 1 79 ? 19.208 3.622 -14.433 1.00 41.25 79 SER A CA 1
ATOM 583 C C . SER A 1 79 ? 17.937 2.913 -13.946 1.00 41.25 79 SER A C 1
ATOM 585 O O . SER A 1 79 ? 16.906 3.003 -14.614 1.00 41.25 79 SER A O 1
ATOM 587 N N . SER A 1 80 ? 17.962 2.284 -12.766 1.00 45.94 80 SER A N 1
ATOM 588 C CA . SER A 1 80 ? 16.804 1.603 -12.163 1.00 45.94 80 SER A CA 1
ATOM 589 C C . SER A 1 80 ? 15.939 2.590 -11.379 1.00 45.94 80 SER A C 1
ATOM 591 O O . SER A 1 80 ? 15.853 2.558 -10.155 1.00 45.94 80 SER A O 1
ATOM 593 N N . ARG A 1 81 ? 15.320 3.542 -12.081 1.00 52.59 81 ARG A N 1
ATOM 594 C CA . ARG A 1 81 ? 14.331 4.429 -11.462 1.00 52.59 81 ARG A CA 1
ATOM 595 C C . ARG A 1 81 ? 13.031 3.657 -11.286 1.00 52.59 81 ARG A C 1
ATOM 597 O O . ARG A 1 81 ? 12.312 3.465 -12.257 1.00 52.59 81 ARG A O 1
ATOM 604 N N . PHE A 1 82 ? 12.694 3.265 -10.061 1.00 52.69 82 PHE A N 1
ATOM 605 C CA . PHE A 1 82 ? 11.294 3.030 -9.724 1.00 52.69 82 PHE A CA 1
ATOM 606 C C . PHE A 1 82 ? 10.587 4.385 -9.776 1.00 52.69 82 PHE A C 1
ATOM 608 O O . PHE A 1 82 ? 10.827 5.259 -8.945 1.00 52.69 82 PHE A O 1
ATOM 615 N N . CYS A 1 83 ? 9.780 4.603 -10.809 1.00 48.41 83 CYS A N 1
ATOM 616 C CA . CYS A 1 83 ? 8.942 5.785 -10.917 1.00 48.41 83 CYS A CA 1
ATOM 617 C C . CYS A 1 83 ? 7.500 5.327 -10.732 1.00 48.41 83 CYS A C 1
ATOM 619 O O . CYS A 1 83 ? 6.978 4.551 -11.530 1.00 48.41 83 CYS A O 1
ATOM 621 N N . LEU A 1 84 ? 6.911 5.757 -9.622 1.00 48.81 84 LEU A N 1
ATOM 622 C CA . LEU A 1 84 ? 5.551 5.432 -9.231 1.00 48.81 84 LEU A CA 1
ATOM 623 C C . LEU A 1 84 ? 4.783 6.720 -9.036 1.00 48.81 84 LEU A C 1
ATOM 625 O O . LEU A 1 84 ? 5.248 7.625 -8.337 1.00 48.81 84 LEU A O 1
ATOM 629 N N . HIS A 1 85 ? 3.602 6.772 -9.635 1.00 48.28 85 HIS A N 1
ATOM 630 C CA . HIS A 1 85 ? 2.583 7.720 -9.236 1.00 48.28 85 HIS A CA 1
ATOM 631 C C . HIS A 1 85 ? 1.680 6.991 -8.238 1.00 48.28 85 HIS A C 1
ATOM 633 O O . HIS A 1 85 ? 0.919 6.099 -8.612 1.00 48.28 85 HIS A O 1
ATOM 639 N N . VAL A 1 86 ? 1.812 7.304 -6.946 1.00 49.62 86 VAL A N 1
ATOM 640 C CA . VAL A 1 86 ? 0.866 6.806 -5.938 1.00 49.62 86 VAL A CA 1
ATOM 641 C C . VAL A 1 86 ? -0.382 7.677 -6.044 1.00 49.62 86 VAL A C 1
ATOM 643 O O . VAL A 1 86 ? -0.465 8.743 -5.438 1.00 49.62 86 VAL A O 1
ATOM 646 N N . SER A 1 87 ? -1.322 7.256 -6.888 1.00 42.12 87 SER A N 1
ATOM 647 C CA . SER A 1 87 ? -2.630 7.895 -7.025 1.00 42.12 87 SER A CA 1
ATOM 648 C C . SER A 1 87 ? -3.595 7.306 -5.996 1.00 42.12 87 SER A C 1
ATOM 650 O O . SER A 1 87 ? -4.309 6.358 -6.293 1.00 42.12 87 SER A O 1
ATOM 652 N N . GLY A 1 88 ? -3.612 7.897 -4.799 1.00 49.03 88 GLY A N 1
ATOM 653 C CA . GLY A 1 88 ? -4.692 7.741 -3.817 1.00 49.03 88 GLY A CA 1
ATOM 654 C C . GLY A 1 88 ? -4.590 6.525 -2.888 1.00 49.03 88 GLY A C 1
ATOM 655 O O . GLY A 1 88 ? -4.306 5.408 -3.309 1.00 49.03 88 GLY A O 1
ATOM 656 N N . ILE A 1 89 ? -4.844 6.762 -1.599 1.00 45.00 89 ILE A N 1
ATOM 657 C CA . ILE A 1 89 ? -5.203 5.729 -0.622 1.00 45.00 89 ILE A CA 1
ATOM 658 C C . ILE A 1 89 ? -6.653 6.024 -0.252 1.00 45.00 89 ILE A C 1
ATOM 660 O O . ILE A 1 89 ? -6.912 7.030 0.407 1.00 45.00 89 ILE A O 1
ATOM 664 N N . ASP A 1 90 ? -7.578 5.173 -0.688 1.00 43.16 90 ASP A N 1
ATOM 665 C CA . ASP A 1 90 ? -8.993 5.305 -0.348 1.00 43.16 90 ASP A CA 1
ATOM 666 C C . ASP A 1 90 ? -9.330 4.341 0.794 1.00 43.16 90 ASP A C 1
ATOM 668 O O . ASP A 1 90 ? -9.197 3.119 0.674 1.00 43.16 90 ASP A O 1
ATOM 672 N N . PHE A 1 91 ? -9.774 4.900 1.918 1.00 39.81 91 PHE A N 1
ATOM 673 C CA . PHE A 1 91 ? -10.382 4.138 3.001 1.00 39.81 91 PHE A CA 1
ATOM 674 C C . PHE A 1 91 ? -11.894 4.152 2.789 1.00 39.81 91 PHE A C 1
ATOM 676 O O . PHE A 1 91 ? -12.518 5.211 2.846 1.00 39.81 91 PHE A O 1
ATOM 683 N N . ILE A 1 92 ? -12.485 2.988 2.524 1.00 41.81 92 ILE A N 1
ATOM 684 C CA . ILE A 1 92 ? -13.942 2.846 2.473 1.00 41.81 92 ILE A CA 1
ATOM 685 C C . ILE A 1 92 ? -14.376 2.392 3.868 1.00 41.81 92 ILE A C 1
ATOM 687 O O . ILE A 1 92 ? -14.151 1.236 4.231 1.00 41.81 92 ILE A O 1
ATOM 691 N N . GLY A 1 93 ? -14.908 3.335 4.650 1.00 37.47 93 GLY A N 1
ATOM 692 C CA . GLY A 1 93 ? -15.564 3.104 5.941 1.00 37.47 93 GLY A CA 1
ATOM 693 C C . GLY A 1 93 ? -17.074 3.074 5.780 1.00 37.47 93 GLY A C 1
ATOM 694 O O . GLY A 1 93 ? -17.590 3.952 5.051 1.00 37.47 93 GLY A O 1
#

Sequence (93 aa):
MQVAWLNDQQPLLVMFLADGAGSVSQGGEGATLAVNEAMAYMSQKVQGGELGLNDILATDIVLTVRQRLFAEAEPRISSSRFCLHVSGIDFIG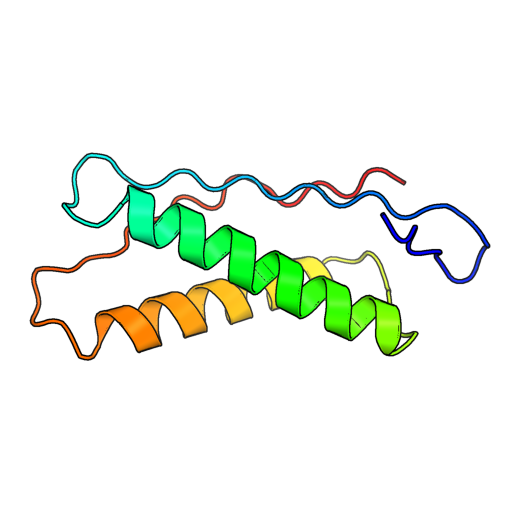

Secondary structure (DSSP, 8-state):
-PPPB-TTSPBPEEEE--EE-TTSTTHHHHHHHHHHHHHHHHHHHHHTT----SHHHHHHHHHHHHHHHHHHHTTSTTT----EE---EEEE-

Foldseek 3Di:
DDFQAAPVRHTWDWDFFKAFDPVAPCRVVLRVLLRVQLVVVVVVCSVVNNDDPDPVNVVVSVVRSVVSQVVVCVVPPDRHDRDMDRDDTDIDD

Solvent-accessible surface area (backbone atoms only — not comparable to full-atom values): 5580 Å² total; per-residue (Å²): 138,84,85,49,66,44,98,85,71,46,70,61,50,81,55,78,56,57,46,32,37,85,91,32,99,41,3,65,60,39,22,53,49,37,43,52,44,39,51,50,54,50,53,53,34,59,76,66,71,68,73,66,97,46,73,66,51,58,49,49,43,54,50,53,26,51,52,52,53,47,64,65,27,69,84,42,72,99,75,52,50,64,42,67,56,78,69,64,80,57,77,60,125

Mean predicted aligned error: 8.21 Å

Radius of gyration: 14.59 Å; Cα contacts (8 Å, |Δi|>4): 120; chains: 1; bounding box: 40×27×37 Å

pLDDT: mean 75.89, std 16.8, range [37.47, 94.25]